Protein AF-A0A0M3K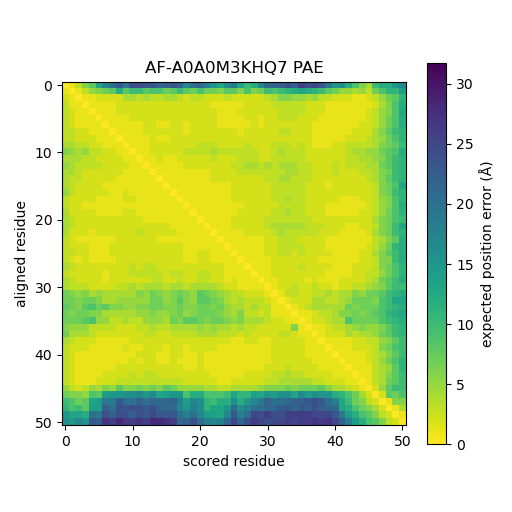HQ7-F1 (afdb_monomer)

Secondary structure (DSSP, 8-state):
--EEEEEEETT-HHHHHHHHHTT-EE-TTSPPGGG--SEEEEEEE------

pLDDT: mean 90.66, std 12.75, range [41.53, 97.88]

Organism: Anisakis simplex (NCBI:txid6269)

Sequence (51 aa):
MDKVMATVFAFNHKSLGFFHKVGFTSDPTCPTAEDQLDYLILSKPCTVDTL

Solvent-accessible surface area (backbone atoms only — not comparable to full-atom values): 3178 Å² total; per-residue (Å²): 131,68,55,52,74,48,79,43,52,63,85,41,56,70,58,52,54,50,41,46,75,75,58,33,42,79,31,93,83,33,74,57,83,88,70,75,64,67,50,40,33,29,29,31,71,54,79,75,82,80,124

Nearest PDB structures (foldseek):
  6ag4-assembly1_A  TM=7.671E-01  e=8.375E-02  Saccharolobus solfataricus P2
  7mx2-assembly1_A  TM=7.607E-01  e=3.473E-01  Homo sapiens
  3bln-assembly1_A-2  TM=7.580E-01  e=1.764E+00  Bacillus cereus ATCC 10987
  6th0-assembly2_B  TM=7.379E-01  e=3.717E+00  Arabidopsis thaliana
  3fnc-assembly1_B  TM=6.168E-01  e=2.162E+00  Listeria innocua Clip11262

Radius of gyration: 12.14 Å; Cα contacts (8 Å, |Δi|>4): 63; chains: 1; bounding box: 42×16×25 Å

Foldseek 3Di:
DWKDKDKAFQPPVVVVVVCVVVPKDFDPPFDDVVVVDRITMIMDTDPPPPD

Structure (mmCIF, N/CA/C/O backbone):
data_AF-A0A0M3KHQ7-F1
#
_entry.id   AF-A0A0M3KHQ7-F1
#
loop_
_atom_site.group_PDB
_atom_site.id
_atom_site.type_symbol
_atom_site.label_atom_id
_atom_site.label_alt_id
_atom_site.label_comp_id
_atom_site.label_asym_id
_atom_site.label_entity_id
_atom_site.label_seq_id
_atom_site.pdbx_PDB_ins_code
_atom_site.Cartn_x
_atom_site.Cartn_y
_atom_site.Cartn_z
_a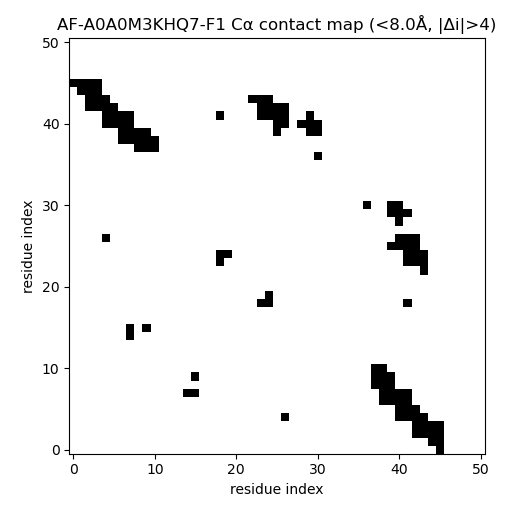tom_site.occupancy
_atom_site.B_iso_or_equiv
_atom_site.auth_seq_id
_atom_site.auth_comp_id
_atom_site.auth_asym_id
_atom_site.auth_atom_id
_atom_site.pdbx_PDB_model_num
ATOM 1 N N . MET A 1 1 ? -12.334 -3.265 14.761 1.00 68.25 1 MET A N 1
ATOM 2 C CA . MET A 1 1 ? -11.442 -3.685 13.656 1.00 68.25 1 MET A CA 1
ATOM 3 C C . MET A 1 1 ? -12.029 -3.056 12.408 1.00 68.25 1 MET A C 1
ATOM 5 O O . MET A 1 1 ? -12.908 -3.637 11.786 1.00 68.25 1 MET A O 1
ATOM 9 N N . ASP A 1 2 ? -11.637 -1.810 12.142 1.00 89.56 2 ASP A N 1
ATOM 10 C CA . ASP A 1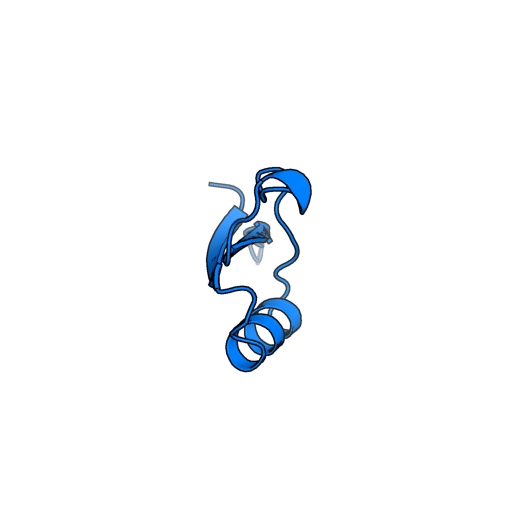 2 ? -12.510 -0.865 11.418 1.00 89.56 2 ASP A CA 1
ATOM 11 C C . ASP A 1 2 ? -12.112 -0.714 9.944 1.00 89.56 2 ASP A C 1
ATOM 13 O O . ASP A 1 2 ? -12.822 -0.108 9.143 1.00 89.56 2 ASP A O 1
ATOM 17 N N . LYS A 1 3 ? -10.970 -1.301 9.577 1.00 94.25 3 LYS A N 1
ATOM 18 C CA . LYS A 1 3 ? -10.449 -1.358 8.217 1.00 94.25 3 LYS A CA 1
ATOM 19 C C . LYS A 1 3 ? -9.718 -2.673 7.969 1.00 94.25 3 LYS A C 1
ATOM 21 O O . LYS A 1 3 ? -9.155 -3.267 8.890 1.00 94.25 3 LYS A O 1
ATOM 26 N N . VAL A 1 4 ? -9.690 -3.082 6.707 1.00 95.44 4 VAL A N 1
ATOM 27 C CA . VAL A 1 4 ? -8.807 -4.134 6.196 1.00 95.44 4 VAL A CA 1
ATOM 28 C C . VAL A 1 4 ? -7.584 -3.460 5.585 1.00 95.44 4 VAL A C 1
ATOM 30 O O . VAL A 1 4 ? -7.728 -2.465 4.875 1.00 95.44 4 VAL A O 1
ATOM 33 N N . MET A 1 5 ? -6.392 -3.993 5.853 1.00 96.94 5 MET A N 1
ATOM 34 C CA . MET A 1 5 ? -5.121 -3.461 5.351 1.00 96.94 5 MET A CA 1
ATOM 35 C C . MET A 1 5 ? -4.388 -4.488 4.488 1.00 96.94 5 MET A C 1
ATOM 37 O O . MET A 1 5 ? -4.515 -5.692 4.707 1.00 96.94 5 MET A O 1
ATOM 41 N N . ALA A 1 6 ? -3.607 -4.002 3.526 1.00 97.06 6 ALA A N 1
ATOM 42 C CA . ALA A 1 6 ? -2.731 -4.809 2.688 1.00 97.06 6 ALA A CA 1
ATOM 43 C C . ALA A 1 6 ? -1.424 -4.060 2.397 1.00 97.06 6 ALA A C 1
ATOM 45 O O . ALA A 1 6 ? -1.446 -2.863 2.124 1.00 97.06 6 ALA A O 1
ATOM 46 N N . THR A 1 7 ? -0.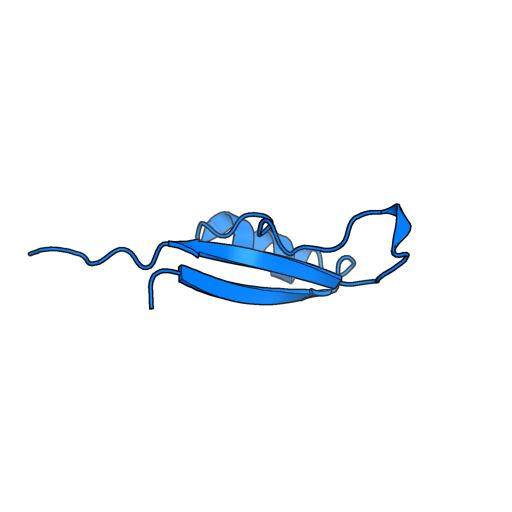301 -4.778 2.397 1.00 97.62 7 THR A N 1
ATOM 47 C CA . THR A 1 7 ? 0.998 -4.259 1.948 1.00 97.62 7 THR A CA 1
ATOM 48 C C . THR A 1 7 ? 1.331 -4.878 0.598 1.00 97.62 7 THR A C 1
ATOM 50 O O . THR A 1 7 ? 1.312 -6.100 0.455 1.00 97.62 7 THR A O 1
ATOM 53 N N . VAL A 1 8 ? 1.601 -4.047 -0.406 1.00 96.88 8 VAL A N 1
ATOM 54 C CA . VAL A 1 8 ? 1.749 -4.473 -1.805 1.00 96.88 8 VAL A CA 1
ATOM 55 C C . VAL A 1 8 ? 2.997 -3.845 -2.403 1.00 96.88 8 VAL A C 1
ATOM 57 O O . VAL A 1 8 ? 3.210 -2.652 -2.237 1.00 96.88 8 VAL A O 1
ATOM 60 N N . PHE A 1 9 ? 3.800 -4.608 -3.146 1.00 96.38 9 PHE A N 1
ATOM 61 C CA . PHE A 1 9 ? 4.942 -4.040 -3.866 1.00 96.38 9 PHE A CA 1
ATOM 62 C C . PHE A 1 9 ? 4.505 -2.977 -4.888 1.00 96.38 9 PHE A C 1
ATOM 64 O O . PHE A 1 9 ? 3.609 -3.224 -5.699 1.00 96.38 9 PHE A O 1
ATOM 71 N N . ALA A 1 10 ? 5.171 -1.821 -4.888 1.00 92.81 10 ALA A N 1
ATOM 72 C CA . ALA A 1 10 ? 4.860 -0.658 -5.719 1.00 92.81 10 ALA A CA 1
ATOM 73 C C . ALA A 1 10 ? 4.989 -0.953 -7.226 1.00 92.81 10 ALA A C 1
ATOM 75 O O . ALA A 1 10 ? 4.226 -0.436 -8.041 1.00 92.81 10 ALA A O 1
ATOM 76 N N . PHE A 1 11 ? 5.902 -1.851 -7.600 1.00 94.38 11 PHE A N 1
ATOM 77 C CA . PHE A 1 11 ? 6.086 -2.301 -8.983 1.00 94.38 11 PHE A CA 1
ATOM 78 C C . PHE A 1 11 ? 5.079 -3.384 -9.418 1.00 94.38 11 PHE A C 1
ATOM 80 O O . PHE A 1 11 ? 4.999 -3.729 -10.599 1.00 94.38 11 PHE A O 1
ATOM 87 N N . ASN A 1 12 ? 4.274 -3.941 -8.503 1.00 95.50 12 ASN A N 1
ATOM 88 C CA . ASN A 1 12 ? 3.260 -4.937 -8.847 1.00 95.50 12 ASN A CA 1
ATOM 89 C C . ASN A 1 12 ? 1.955 -4.264 -9.302 1.00 95.50 12 ASN A C 1
ATOM 91 O O . ASN A 1 12 ? 0.923 -4.309 -8.628 1.00 95.50 12 ASN A O 1
ATOM 95 N N . HIS A 1 13 ? 1.992 -3.663 -10.492 1.00 94.56 13 HIS A N 1
ATOM 96 C CA . HIS A 1 13 ? 0.867 -2.907 -11.050 1.00 94.56 13 HIS A CA 1
ATOM 97 C C . HIS A 1 13 ? -0.424 -3.730 -11.192 1.00 94.56 13 HIS A C 1
ATOM 99 O O . HIS A 1 13 ? -1.517 -3.188 -11.034 1.00 94.56 13 HIS A O 1
ATOM 105 N N . LYS A 1 14 ? -0.326 -5.046 -11.445 1.00 96.94 14 LYS A N 1
ATOM 106 C CA . LYS A 1 14 ? -1.501 -5.935 -11.516 1.00 96.94 14 LYS A CA 1
ATOM 107 C C . LYS A 1 14 ? -2.202 -6.038 -10.162 1.00 96.94 14 LYS A C 1
ATOM 109 O O . LYS A 1 14 ? -3.423 -5.921 -10.098 1.00 96.94 14 LYS A O 1
ATOM 114 N N . SER A 1 15 ? -1.426 -6.224 -9.095 1.00 96.62 15 SER A N 1
ATOM 115 C CA . SER A 1 15 ? -1.945 -6.282 -7.730 1.00 96.62 15 SER A CA 1
ATOM 116 C C . SER A 1 15 ? -2.526 -4.936 -7.302 1.00 96.62 15 SER A C 1
ATOM 118 O O . SER A 1 15 ? -3.654 -4.890 -6.823 1.00 96.62 15 SER A O 1
ATOM 120 N N . LEU A 1 16 ? -1.815 -3.830 -7.544 1.00 96.44 16 LEU A N 1
ATOM 121 C CA . LEU A 1 16 ? -2.314 -2.483 -7.234 1.00 96.44 16 LEU A CA 1
ATOM 122 C C . LEU A 1 16 ? -3.637 -2.185 -7.949 1.00 96.44 16 LEU A C 1
ATOM 124 O O . LEU A 1 16 ? -4.598 -1.744 -7.322 1.00 96.44 16 LEU A O 1
ATOM 128 N N . GLY A 1 17 ? -3.729 -2.514 -9.241 1.00 96.88 17 GLY A N 1
ATOM 129 C CA . GLY A 1 17 ? -4.965 -2.371 -10.005 1.00 96.88 17 GLY A CA 1
ATOM 130 C C . GLY A 1 17 ? -6.122 -3.201 -9.439 1.00 96.88 17 GLY A C 1
ATOM 131 O O . GLY A 1 17 ? -7.256 -2.726 -9.418 1.00 96.88 17 GLY A O 1
ATOM 132 N N . PHE A 1 18 ? -5.858 -4.417 -8.951 1.00 97.38 18 PHE A N 1
ATOM 133 C CA . PHE A 1 18 ? -6.864 -5.229 -8.259 1.00 97.38 18 PHE A CA 1
ATOM 134 C C . PHE A 1 18 ? -7.335 -4.564 -6.959 1.00 97.38 18 PHE A C 1
ATOM 136 O O . PHE A 1 18 ? -8.538 -4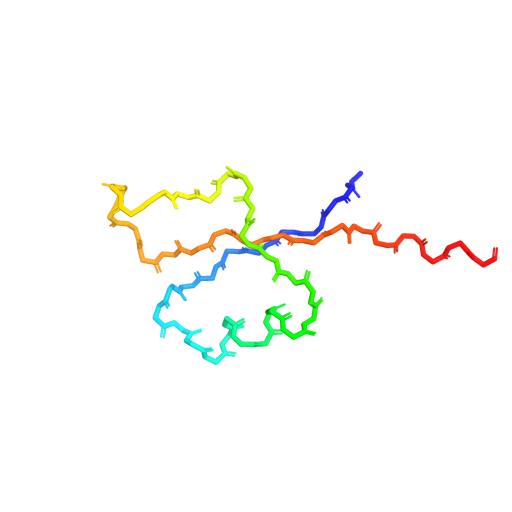.392 -6.771 1.00 97.38 18 PHE A O 1
ATOM 143 N N . PHE A 1 19 ? -6.408 -4.146 -6.0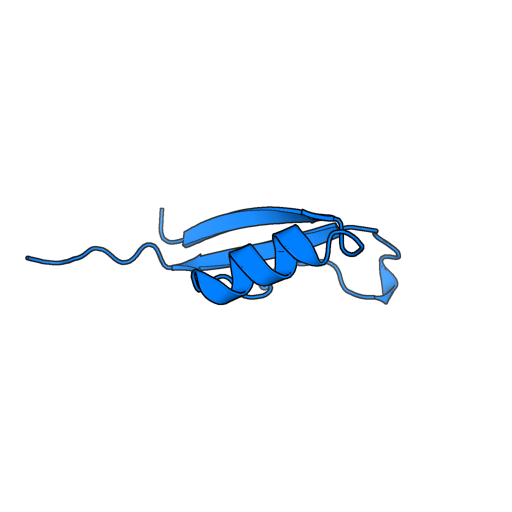94 1.00 97.38 19 PHE A N 1
ATOM 144 C CA . PHE A 1 19 ? -6.738 -3.543 -4.802 1.00 97.38 19 PHE A CA 1
ATOM 145 C C . PHE A 1 19 ? -7.540 -2.245 -4.955 1.00 97.38 19 PHE A C 1
ATOM 147 O O . PHE A 1 19 ? -8.565 -2.083 -4.291 1.00 97.38 19 PHE A O 1
ATOM 154 N N . HIS A 1 20 ? -7.162 -1.377 -5.896 1.00 96.38 20 HIS A N 1
ATOM 155 C CA . HIS A 1 20 ? -7.933 -0.170 -6.199 1.00 96.38 20 HIS A CA 1
ATOM 156 C C . HIS A 1 20 ? -9.343 -0.480 -6.714 1.00 96.38 20 HIS A C 1
ATOM 158 O O . HIS A 1 20 ? -10.302 0.154 -6.278 1.00 96.38 20 HIS A O 1
ATOM 164 N N . LYS A 1 21 ? -9.510 -1.497 -7.573 1.00 96.69 21 LYS A N 1
ATOM 165 C CA . LYS A 1 21 ? -10.839 -1.924 -8.053 1.00 96.69 21 LYS A CA 1
ATOM 166 C C . LYS A 1 21 ? -11.759 -2.408 -6.932 1.00 96.69 21 LYS A C 1
ATOM 168 O O . LYS A 1 21 ? -12.967 -2.239 -7.042 1.00 96.69 21 LYS A O 1
ATOM 173 N N . VAL A 1 22 ? -11.210 -3.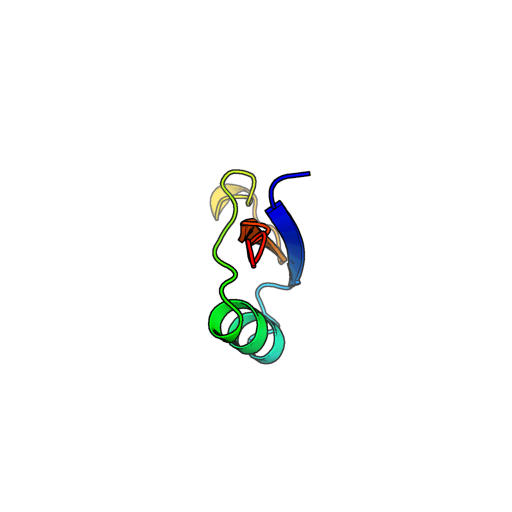005 -5.872 1.00 95.12 22 VAL A N 1
ATOM 174 C CA . VAL A 1 22 ? -11.990 -3.523 -4.729 1.00 95.12 22 VAL A CA 1
ATOM 175 C C . VAL A 1 22 ? -12.047 -2.553 -3.539 1.00 95.12 22 VAL A C 1
ATOM 177 O O . VAL A 1 22 ? -12.400 -2.959 -2.424 1.00 95.12 22 VAL A O 1
ATOM 180 N N . GLY A 1 23 ? -11.724 -1.277 -3.787 1.00 95.75 23 GLY A N 1
ATOM 181 C CA . GLY A 1 23 ? -11.960 -0.154 -2.878 1.00 95.75 23 GLY A CA 1
ATOM 182 C C . GLY A 1 23 ? -10.815 0.183 -1.927 1.00 95.75 23 GLY A C 1
ATOM 183 O O . GLY A 1 23 ? -11.027 0.959 -1.003 1.00 95.75 23 GLY A O 1
ATOM 184 N N . PHE A 1 24 ? -9.624 -0.391 -2.114 1.00 97.31 24 PHE A N 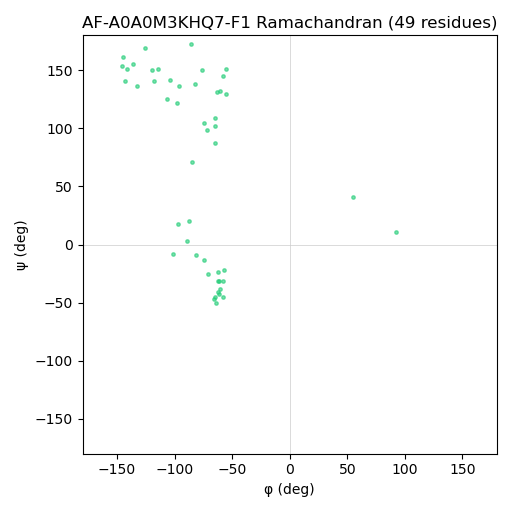1
ATOM 185 C CA . PHE A 1 24 ? -8.457 -0.017 -1.317 1.00 97.31 24 PHE A CA 1
ATOM 186 C C . PHE A 1 24 ? -7.790 1.246 -1.868 1.00 97.31 24 PHE A C 1
ATOM 188 O O . PHE A 1 24 ? -7.563 1.389 -3.073 1.00 97.31 24 PHE A O 1
ATOM 195 N N . THR A 1 25 ? -7.399 2.129 -0.959 1.00 96.69 25 THR A N 1
ATOM 196 C CA . THR A 1 25 ? -6.627 3.348 -1.232 1.00 96.69 25 THR A CA 1
ATOM 197 C C . THR A 1 25 ? -5.372 3.367 -0.369 1.00 96.69 25 THR A C 1
ATOM 199 O O . THR A 1 25 ? -5.256 2.549 0.540 1.00 96.69 25 THR A O 1
ATOM 202 N N . SER A 1 26 ? -4.428 4.277 -0.628 1.00 96.56 26 SER A N 1
ATOM 203 C CA . SER A 1 26 ? -3.265 4.445 0.253 1.00 96.56 26 SER A CA 1
ATOM 204 C C . SER A 1 26 ? -3.712 4.714 1.686 1.00 96.56 26 SER A C 1
ATOM 206 O O . SER A 1 26 ? -4.558 5.576 1.930 1.00 96.56 26 SER A O 1
ATOM 208 N N . ASP A 1 27 ? -3.163 3.950 2.624 1.00 97.00 27 ASP A N 1
ATOM 209 C CA . ASP A 1 27 ? -3.417 4.152 4.043 1.00 97.00 27 ASP A CA 1
ATOM 210 C C . ASP A 1 27 ? -2.631 5.368 4.557 1.00 97.00 27 ASP A C 1
ATOM 212 O O . ASP A 1 27 ? -1.527 5.615 4.069 1.00 97.00 27 ASP A O 1
ATOM 216 N N . PRO A 1 28 ? -3.118 6.097 5.578 1.00 95.50 28 PRO A N 1
ATOM 217 C CA . PRO A 1 28 ? -2.350 7.174 6.202 1.00 95.50 28 PRO A CA 1
ATOM 218 C C . PRO A 1 28 ? -0.991 6.744 6.766 1.00 95.50 28 PRO A C 1
ATOM 220 O O . PRO A 1 28 ? -0.123 7.590 6.943 1.00 95.50 28 PRO A O 1
ATOM 223 N N . THR A 1 29 ? -0.792 5.453 7.059 1.00 95.69 29 THR A N 1
ATOM 224 C CA . THR A 1 29 ? 0.508 4.934 7.507 1.00 95.69 29 THR A CA 1
ATOM 225 C C . THR A 1 29 ? 1.411 4.491 6.356 1.00 95.69 29 THR A C 1
ATOM 227 O O . THR A 1 29 ? 2.465 3.912 6.612 1.00 95.69 29 THR A O 1
ATOM 230 N N . CYS A 1 30 ? 0.997 4.669 5.097 1.00 96.31 30 CYS A N 1
ATOM 231 C CA . CYS A 1 30 ? 1.828 4.349 3.943 1.00 96.31 30 CYS A CA 1
ATOM 232 C C . CYS A 1 30 ? 3.083 5.234 3.941 1.00 96.31 30 CYS A C 1
ATOM 234 O O . CYS A 1 30 ? 2.946 6.453 4.066 1.00 96.31 30 CYS A O 1
ATOM 236 N N . PRO A 1 31 ? 4.282 4.650 3.762 1.00 93.38 31 PRO A N 1
ATOM 237 C CA . PRO A 1 31 ? 5.502 5.419 3.574 1.00 93.38 31 PRO A CA 1
ATOM 238 C C . PRO A 1 31 ? 5.387 6.394 2.404 1.00 93.38 31 PRO A C 1
ATOM 240 O O . PRO A 1 31 ? 4.657 6.165 1.433 1.00 93.38 31 PRO A O 1
ATOM 243 N N . THR A 1 32 ? 6.124 7.486 2.514 1.00 90.31 32 THR A N 1
ATOM 244 C CA . THR A 1 32 ? 6.248 8.512 1.487 1.00 90.31 32 THR A CA 1
ATOM 245 C C . THR A 1 32 ? 7.344 8.149 0.484 1.00 90.31 32 THR A C 1
ATOM 247 O O . THR A 1 32 ? 8.105 7.199 0.667 1.00 90.31 32 THR A O 1
ATOM 250 N N . ALA A 1 33 ? 7.456 8.927 -0.595 1.00 84.25 33 ALA A N 1
ATOM 251 C CA . ALA A 1 33 ? 8.519 8.737 -1.582 1.00 84.25 33 ALA A CA 1
ATOM 252 C C . ALA A 1 33 ? 9.934 8.934 -0.994 1.00 84.25 33 ALA A C 1
ATOM 254 O O . ALA A 1 33 ? 10.898 8.388 -1.526 1.00 84.25 33 ALA A O 1
ATOM 255 N N . GLU A 1 34 ? 10.061 9.688 0.101 1.00 91.00 34 GLU A N 1
ATOM 256 C CA . GLU A 1 34 ? 11.337 9.979 0.768 1.00 91.00 34 GLU A CA 1
ATOM 257 C C . GLU A 1 34 ? 11.910 8.749 1.484 1.00 91.00 34 GLU A C 1
ATOM 259 O O . GLU A 1 34 ? 13.128 8.618 1.608 1.00 91.00 34 GLU A O 1
ATOM 264 N N . ASP A 1 35 ? 11.040 7.814 1.876 1.00 89.75 35 ASP A N 1
ATOM 265 C CA . ASP A 1 35 ? 11.410 6.598 2.598 1.00 89.75 35 ASP A CA 1
ATOM 266 C C . ASP A 1 35 ? 12.102 5.554 1.699 1.00 89.75 35 ASP A C 1
ATOM 268 O O . ASP A 1 35 ? 12.709 4.615 2.209 1.00 89.75 35 ASP A O 1
ATOM 272 N N . GLN A 1 36 ? 12.051 5.723 0.367 1.00 90.56 36 GLN A N 1
ATOM 273 C CA . GLN A 1 36 ? 12.717 4.861 -0.630 1.00 90.56 36 GLN A CA 1
ATOM 274 C C . GLN A 1 36 ? 12.354 3.371 -0.501 1.00 90.56 36 GLN A C 1
ATOM 276 O O . GLN A 1 36 ? 13.201 2.486 -0.629 1.00 90.56 36 GLN A O 1
ATOM 281 N N . LEU A 1 37 ? 11.076 3.087 -0.242 1.00 93.69 37 LEU A N 1
ATOM 282 C CA . LEU A 1 37 ? 10.560 1.730 -0.082 1.00 93.69 37 LEU A CA 1
ATOM 283 C C . LEU A 1 37 ? 9.785 1.264 -1.317 1.00 93.69 37 LEU A C 1
ATOM 285 O O . LEU A 1 37 ? 8.988 2.000 -1.892 1.00 93.69 37 LEU A O 1
ATOM 289 N N . ASP A 1 38 ? 9.948 -0.013 -1.663 1.00 94.44 38 ASP A N 1
ATOM 290 C CA . ASP A 1 38 ? 9.325 -0.623 -2.844 1.00 94.44 38 ASP A CA 1
ATOM 291 C C . ASP A 1 38 ? 7.917 -1.175 -2.581 1.00 94.44 38 ASP A C 1
ATOM 293 O O . ASP A 1 38 ? 7.436 -2.041 -3.315 1.00 94.44 38 ASP A O 1
ATOM 297 N N . TYR A 1 39 ? 7.238 -0.720 -1.528 1.00 96.00 39 TYR A N 1
ATOM 298 C CA . TYR A 1 39 ? 5.897 -1.175 -1.169 1.00 96.00 39 TYR A CA 1
ATOM 299 C C . TYR A 1 39 ? 4.976 -0.024 -0.778 1.00 96.00 39 TYR A C 1
ATOM 301 O O . TYR A 1 39 ? 5.407 1.026 -0.316 1.00 96.00 39 TYR A O 1
ATOM 309 N N . LEU A 1 40 ? 3.680 -0.265 -0.933 1.00 96.69 40 LEU A N 1
ATOM 310 C CA . LEU A 1 40 ? 2.597 0.619 -0.541 1.00 96.69 40 LEU A CA 1
ATOM 311 C C . LEU A 1 40 ? 1.742 -0.079 0.509 1.00 96.69 40 LEU A C 1
ATOM 313 O O . LEU A 1 40 ? 1.466 -1.278 0.403 1.00 96.69 40 LEU A O 1
ATOM 317 N N . ILE A 1 41 ? 1.299 0.683 1.503 1.00 97.75 41 ILE A N 1
ATOM 318 C CA . ILE A 1 41 ? 0.291 0.233 2.459 1.00 97.75 41 ILE A CA 1
ATOM 319 C C . ILE A 1 41 ? -1.048 0.778 1.988 1.00 97.75 41 ILE A C 1
ATOM 321 O O . ILE A 1 41 ? -1.226 1.986 1.844 1.00 97.75 41 ILE A O 1
ATOM 325 N N . LEU A 1 42 ? -1.987 -0.125 1.742 1.00 97.88 42 LEU A N 1
ATOM 326 C CA . LEU A 1 42 ? -3.337 0.196 1.321 1.00 97.88 42 LEU A CA 1
ATOM 327 C C . LEU A 1 42 ? -4.336 -0.205 2.405 1.00 97.88 42 LEU A C 1
ATOM 329 O O . LEU A 1 42 ? -4.128 -1.184 3.127 1.00 97.88 42 LEU A O 1
ATOM 333 N N . SER A 1 43 ? -5.461 0.496 2.482 1.00 97.50 43 SER A N 1
ATOM 334 C CA . SER A 1 43 ? -6.580 0.098 3.328 1.00 97.50 43 SER A CA 1
ATOM 335 C C . SER A 1 43 ? -7.934 0.420 2.715 1.00 97.50 43 SER A C 1
ATOM 337 O O . SER A 1 43 ? -8.052 1.225 1.791 1.00 97.50 43 SER A O 1
ATOM 339 N N . LYS A 1 44 ? -8.964 -0.244 3.240 1.00 95.75 44 LYS A N 1
ATOM 340 C CA . LYS A 1 44 ? -10.366 0.119 3.036 1.00 95.75 44 LYS A CA 1
ATOM 341 C C . LYS A 1 44 ? -11.166 -0.085 4.323 1.00 95.75 44 LYS A C 1
ATOM 343 O O . LYS A 1 44 ? -10.823 -0.992 5.088 1.00 95.75 44 LYS A O 1
ATOM 348 N N . PRO A 1 45 ? -12.239 0.684 4.562 1.00 93.75 45 PRO A N 1
ATOM 349 C CA . PRO A 1 45 ? -13.125 0.451 5.696 1.00 93.75 45 PRO A CA 1
ATOM 350 C C . PRO A 1 45 ? -13.716 -0.963 5.671 1.00 93.75 45 PRO A C 1
ATOM 352 O O . PRO A 1 45 ? -14.019 -1.505 4.604 1.00 93.75 45 PRO A O 1
ATOM 355 N N . CYS A 1 46 ? -13.915 -1.551 6.847 1.00 88.38 46 CYS A N 1
ATOM 356 C CA . CYS A 1 46 ? -14.781 -2.714 6.983 1.00 88.38 46 CYS A CA 1
ATOM 357 C C . CYS A 1 46 ? -16.220 -2.224 6.808 1.00 88.38 46 CYS A C 1
ATOM 359 O O . CYS A 1 46 ? -16.800 -1.672 7.740 1.00 88.38 46 CYS A O 1
ATOM 361 N N . THR A 1 47 ? -16.799 -2.374 5.617 1.00 76.12 47 THR A N 1
ATOM 362 C CA . THR A 1 47 ? -18.241 -2.184 5.456 1.00 76.12 47 THR A CA 1
ATOM 363 C C . THR A 1 47 ? -18.938 -3.277 6.255 1.00 76.12 47 THR A C 1
ATOM 365 O O . THR A 1 47 ? -18.871 -4.455 5.905 1.00 76.12 47 THR A O 1
ATOM 368 N N . VAL A 1 48 ? -19.560 -2.897 7.369 1.00 61.56 48 VAL A N 1
ATOM 369 C CA . VAL A 1 48 ? -20.606 -3.719 7.965 1.00 61.56 48 VAL A CA 1
ATOM 370 C C . VAL A 1 48 ? -21.802 -3.522 7.051 1.00 61.56 48 VAL A C 1
ATOM 372 O O . VAL A 1 48 ? -22.402 -2.45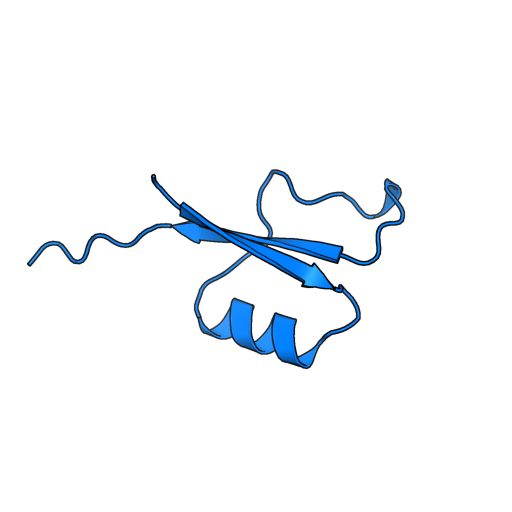0 7.064 1.00 61.56 48 VAL A O 1
ATOM 375 N N . ASP A 1 49 ? -22.109 -4.511 6.215 1.00 57.16 49 ASP A N 1
ATOM 376 C CA . ASP A 1 49 ? -23.405 -4.559 5.547 1.00 57.16 49 ASP A CA 1
ATOM 377 C C . ASP A 1 49 ? -24.452 -4.744 6.656 1.00 57.16 49 ASP A C 1
ATOM 379 O O . ASP A 1 49 ? -24.752 -5.859 7.079 1.00 57.16 49 ASP A O 1
ATOM 383 N N . THR A 1 50 ? -24.926 -3.639 7.234 1.00 46.09 50 THR A N 1
ATOM 384 C CA . THR A 1 50 ? -26.098 -3.647 8.110 1.00 46.09 50 THR A CA 1
ATOM 385 C C . THR A 1 50 ? -27.291 -4.043 7.252 1.00 46.09 50 THR A C 1
ATOM 387 O O . THR A 1 50 ? -27.771 -3.232 6.459 1.00 46.09 50 THR A O 1
ATOM 390 N N . LEU A 1 51 ? -27.683 -5.314 7.380 1.00 41.53 51 LEU A N 1
ATOM 391 C CA . LEU A 1 51 ? -28.961 -5.866 6.932 1.00 41.53 51 LEU A CA 1
ATOM 392 C C . LEU A 1 51 ? -30.137 -5.138 7.593 1.00 41.53 51 LEU A C 1
ATOM 394 O O . LEU A 1 51 ? -30.006 -4.783 8.789 1.00 41.53 51 LEU A O 1
#

Mean predicted aligned error: 4.52 Å